Protein AF-A0A081AU47-F1 (afdb_monomer)

Solvent-accessible surface area (backbone atoms only — not comparable to full-atom values): 6075 Å² total; per-residue (Å²): 130,86,68,84,70,48,56,70,64,44,20,77,75,69,77,40,56,47,66,58,52,50,52,52,52,50,54,50,50,52,50,50,43,75,75,43,44,82,75,72,47,82,57,60,85,74,60,30,72,70,52,40,52,51,35,5,52,55,41,26,74,75,67,47,94,43,77,77,42,58,75,75,83,90,66,83,88,73,90,68,80,88,54,93,67,72,42,79,78,74,58,81,85,78,129

Secondary structure (DSSP, 8-state):
------HHHHHHHHTS-HHHHHHHHHHHHHHHHHHHHHHHS--TTTS-HHHHHHHHHHHHHTT-S-TT-------PPPP----SSSHHHH-----

Structure (mmCIF, N/CA/C/O backbone):
data_AF-A0A081AU47-F1
#
_entry.id   AF-A0A081AU47-F1
#
loop_
_atom_site.group_PDB
_atom_site.id
_atom_site.type_symbol
_atom_site.label_atom_id
_atom_site.label_alt_id
_atom_site.label_comp_id
_atom_site.label_asym_id
_atom_site.label_entity_id
_atom_site.label_seq_id
_atom_site.pdbx_PDB_ins_code
_atom_site.Cartn_x
_atom_site.Cartn_y
_atom_site.Cartn_z
_atom_site.occupancy
_atom_site.B_iso_or_equiv
_atom_site.auth_seq_id
_atom_site.auth_comp_id
_atom_site.auth_asym_id
_atom_site.auth_atom_id
_atom_site.pdbx_PDB_model_num
ATOM 1 N N . MET A 1 1 ? -17.031 -7.021 0.832 1.00 43.88 1 MET A N 1
ATOM 2 C CA . MET A 1 1 ? -16.865 -5.559 0.968 1.00 43.88 1 MET A CA 1
ATOM 3 C C . MET A 1 1 ? -16.400 -5.303 2.385 1.00 43.88 1 MET A C 1
ATOM 5 O O . MET A 1 1 ? -17.161 -5.600 3.291 1.00 43.88 1 MET A O 1
ATOM 9 N N . ALA A 1 2 ? -15.185 -4.797 2.594 1.00 41.72 2 ALA A N 1
ATOM 10 C CA . ALA A 1 2 ? -14.928 -4.079 3.834 1.00 41.72 2 ALA A CA 1
ATOM 11 C C . ALA A 1 2 ? -15.610 -2.720 3.650 1.00 41.72 2 ALA A C 1
ATOM 13 O O . ALA A 1 2 ? -15.078 -1.837 2.981 1.00 41.72 2 ALA A O 1
ATOM 14 N N . TYR A 1 3 ? -16.861 -2.602 4.099 1.00 55.03 3 TYR A N 1
ATOM 15 C CA . TYR A 1 3 ? -17.393 -1.277 4.394 1.00 55.03 3 TYR A CA 1
ATOM 16 C C . TYR A 1 3 ? -16.427 -0.688 5.429 1.00 55.03 3 TYR A C 1
ATOM 18 O O . TYR A 1 3 ? -16.100 -1.423 6.365 1.00 55.03 3 TYR A O 1
ATOM 26 N N . PRO A 1 4 ? -15.873 0.526 5.247 1.00 60.62 4 PRO A N 1
ATOM 27 C CA . PRO A 1 4 ? -15.025 1.103 6.276 1.00 60.62 4 PRO A CA 1
ATOM 28 C C . PRO A 1 4 ? -15.886 1.197 7.530 1.00 60.62 4 PRO A C 1
ATOM 30 O O . PRO A 1 4 ? -16.836 1.979 7.573 1.00 60.62 4 PRO A O 1
ATOM 33 N N . ALA A 1 5 ? -15.620 0.304 8.483 1.00 72.25 5 ALA A N 1
ATOM 34 C CA . ALA A 1 5 ? -16.353 0.261 9.728 1.00 72.25 5 ALA A CA 1
ATOM 35 C C . ALA A 1 5 ? -16.178 1.631 10.369 1.00 72.25 5 ALA A C 1
ATOM 37 O O . ALA A 1 5 ? -15.050 2.120 10.513 1.00 72.25 5 ALA A O 1
ATOM 38 N N . ARG A 1 6 ? -17.292 2.288 10.684 1.00 84.75 6 ARG A N 1
ATOM 39 C CA . ARG A 1 6 ? -17.220 3.518 11.462 1.00 84.75 6 ARG A CA 1
ATOM 40 C C . ARG A 1 6 ? -16.615 3.156 12.810 1.00 84.75 6 ARG A C 1
ATOM 42 O O . ARG A 1 6 ? -16.787 2.038 13.290 1.00 84.75 6 ARG A O 1
ATOM 49 N N . LEU A 1 7 ? -15.937 4.103 13.448 1.00 86.31 7 LEU A N 1
ATOM 50 C CA . LEU A 1 7 ? -15.402 3.861 14.788 1.00 86.31 7 LEU A CA 1
ATOM 51 C C . LEU A 1 7 ? -16.522 3.453 15.771 1.00 86.31 7 LEU A C 1
ATOM 53 O O . LEU A 1 7 ? -16.270 2.641 16.654 1.00 86.31 7 LEU A O 1
ATOM 57 N N . SER A 1 8 ? -17.757 3.931 15.552 1.00 86.19 8 SER A N 1
ATOM 58 C CA . SER A 1 8 ? -18.969 3.483 16.253 1.00 86.19 8 SER A CA 1
ATOM 59 C C . SER A 1 8 ? -19.238 1.986 16.087 1.00 86.19 8 SER A C 1
ATOM 61 O O . SER A 1 8 ? -19.490 1.297 17.066 1.00 86.19 8 SER A O 1
ATOM 63 N N . ASP A 1 9 ? -19.121 1.466 14.863 1.00 89.00 9 ASP A N 1
ATOM 64 C CA . ASP A 1 9 ? -19.374 0.054 14.540 1.00 89.00 9 ASP A CA 1
ATOM 65 C C . ASP A 1 9 ? -18.310 -0.854 15.181 1.00 89.00 9 ASP A C 1
ATOM 67 O O . ASP A 1 9 ? -18.550 -2.019 15.494 1.00 89.00 9 ASP A O 1
ATOM 71 N N . LEU A 1 10 ? -17.109 -0.308 15.387 1.00 89.56 10 LEU A N 1
ATOM 72 C CA . LEU A 1 10 ? -15.995 -0.989 16.035 1.00 89.56 10 LEU A CA 1
ATOM 73 C C . LEU A 1 10 ? -16.109 -1.000 17.566 1.00 89.56 10 LEU A C 1
ATOM 75 O O . LEU A 1 10 ? -15.447 -1.824 18.201 1.00 89.56 10 LEU A O 1
ATOM 79 N N . GLN A 1 11 ? -16.939 -0.135 18.163 1.00 91.25 11 GLN A N 1
ATOM 80 C CA . GLN A 1 11 ? -17.162 -0.150 19.610 1.00 91.25 11 GLN A CA 1
ATOM 81 C C . GLN A 1 11 ? -17.768 -1.478 20.059 1.00 91.25 11 GLN A C 1
ATOM 83 O O . GLN A 1 11 ? -17.264 -2.077 21.007 1.00 91.25 11 GLN A O 1
ATOM 88 N N . ASP A 1 12 ? -18.786 -1.965 19.345 1.00 87.25 12 ASP A N 1
ATOM 89 C CA . ASP A 1 12 ? -19.446 -3.239 19.649 1.00 87.25 12 ASP A CA 1
ATOM 90 C C . ASP A 1 12 ? -18.489 -4.426 19.477 1.00 87.25 12 ASP A C 1
ATOM 92 O O . ASP A 1 12 ? -18.512 -5.374 20.260 1.00 87.25 12 ASP A O 1
ATOM 96 N N . LEU A 1 13 ? -17.604 -4.360 18.476 1.00 89.44 13 LEU A N 1
ATOM 97 C CA . LEU A 1 13 ? -16.637 -5.420 18.194 1.00 89.44 13 LEU A CA 1
ATOM 98 C C . LEU A 1 13 ? -15.514 -5.490 19.239 1.00 89.44 13 LEU A C 1
ATOM 100 O O . LEU A 1 13 ? -15.107 -6.581 19.635 1.00 89.44 13 LEU A O 1
ATOM 104 N N . PHE A 1 14 ? -14.983 -4.339 19.660 1.00 90.00 14 PHE A N 1
ATOM 105 C CA . PHE A 1 14 ? -13.801 -4.270 20.527 1.00 90.00 14 PHE A CA 1
ATOM 106 C C . PHE A 1 14 ? -14.112 -3.935 21.992 1.00 90.00 14 PHE A C 1
ATOM 108 O O . PHE A 1 14 ? -13.204 -3.979 22.824 1.00 90.00 14 PHE A O 1
ATOM 115 N N . GLY A 1 15 ? -15.355 -3.579 22.327 1.00 93.56 15 GLY A N 1
ATOM 116 C CA . GLY A 1 15 ? -15.768 -3.187 23.680 1.00 93.56 15 GLY A CA 1
ATOM 117 C C . GLY A 1 15 ? -15.071 -1.919 24.187 1.00 93.56 15 GLY A C 1
ATOM 118 O O . GLY A 1 15 ? -14.825 -1.773 25.386 1.00 93.56 15 GLY A O 1
ATOM 119 N N . ARG A 1 16 ? -14.674 -1.021 23.281 1.00 93.19 16 ARG A N 1
ATOM 120 C CA . ARG A 1 16 ? -13.918 0.206 23.581 1.00 93.19 16 ARG A CA 1
ATOM 121 C C . ARG A 1 16 ? -14.641 1.402 22.985 1.00 93.19 16 ARG A C 1
ATOM 123 O O . ARG A 1 16 ? -15.222 1.293 21.915 1.00 93.19 16 ARG A O 1
ATOM 130 N N . ASN A 1 17 ? -14.562 2.553 23.650 1.00 94.50 17 ASN A N 1
ATOM 131 C CA . ASN A 1 17 ? -15.115 3.781 23.086 1.00 94.50 17 ASN A CA 1
ATOM 132 C C . ASN A 1 17 ? -14.367 4.194 21.803 1.00 94.50 17 ASN A C 1
ATOM 134 O O . ASN A 1 17 ? -13.198 3.850 21.601 1.00 94.50 17 ASN A O 1
ATOM 138 N N . GLU A 1 18 ? -15.038 4.973 20.956 1.00 93.25 18 GLU A N 1
ATOM 139 C CA . GLU A 1 18 ? -14.481 5.506 19.704 1.00 93.25 18 GLU A CA 1
ATOM 140 C C . GLU A 1 18 ? -13.113 6.171 19.883 1.00 93.25 18 GLU A C 1
ATOM 142 O O . GLU A 1 18 ? -12.202 5.947 19.085 1.00 93.25 18 GLU A O 1
ATOM 147 N N . THR A 1 19 ? -12.947 6.955 20.951 1.00 94.81 19 THR A N 1
ATOM 148 C CA . THR A 1 19 ? -11.700 7.671 21.234 1.00 94.81 19 THR A CA 1
ATOM 149 C C . THR A 1 19 ? -10.537 6.711 21.465 1.00 94.81 19 THR A C 1
ATOM 151 O O . THR A 1 19 ? -9.476 6.896 20.878 1.00 94.81 19 THR A O 1
ATOM 154 N N . ALA A 1 20 ? -10.726 5.658 22.264 1.00 95.31 20 ALA A N 1
ATOM 155 C CA . ALA A 1 20 ? -9.695 4.659 22.524 1.00 95.31 20 ALA A CA 1
ATOM 156 C C . ALA A 1 20 ? -9.358 3.863 21.259 1.00 95.31 20 ALA A C 1
ATOM 158 O O . ALA A 1 20 ? -8.181 3.630 20.992 1.00 95.31 20 ALA A O 1
ATOM 159 N N . ILE A 1 21 ? -10.362 3.491 20.458 1.00 95.00 21 ILE A N 1
ATOM 160 C CA . ILE A 1 21 ? -10.143 2.808 19.173 1.00 95.00 21 ILE A CA 1
ATOM 161 C C . ILE A 1 21 ? -9.330 3.701 18.232 1.00 95.00 21 ILE A C 1
ATOM 163 O O . ILE A 1 21 ? -8.363 3.235 17.627 1.00 95.00 21 ILE A O 1
ATOM 167 N N . SER A 1 22 ? -9.672 4.988 18.146 1.00 94.25 22 SER A N 1
ATOM 168 C CA . SER A 1 22 ? -8.925 5.972 17.360 1.00 94.25 22 SER A CA 1
ATOM 169 C C . SER A 1 22 ? -7.482 6.111 17.849 1.00 94.25 22 SER A C 1
ATOM 171 O O . SER A 1 22 ? -6.549 6.009 17.053 1.00 94.25 22 SER A O 1
ATOM 173 N N . SER A 1 23 ? -7.265 6.271 19.158 1.00 96.88 23 SER A N 1
ATOM 174 C CA . SER A 1 23 ? -5.921 6.385 19.736 1.00 96.88 23 SER A CA 1
ATOM 175 C C . SER A 1 23 ? -5.068 5.144 19.482 1.00 96.88 23 SER A C 1
ATOM 177 O O . SER A 1 23 ? -3.913 5.280 19.090 1.00 96.88 23 SER A O 1
ATOM 179 N N . ILE A 1 24 ? -5.627 3.942 19.652 1.00 95.25 24 ILE A N 1
ATOM 180 C CA . ILE A 1 24 ? -4.920 2.683 19.376 1.00 95.25 24 ILE A CA 1
ATOM 181 C C . ILE A 1 24 ? -4.586 2.578 17.886 1.00 95.25 24 ILE A C 1
ATOM 183 O O . ILE A 1 24 ? -3.453 2.257 17.538 1.00 95.25 24 ILE A O 1
ATOM 187 N N . SER A 1 25 ? -5.546 2.883 17.008 1.00 94.38 25 SER A N 1
ATOM 188 C CA . SER A 1 25 ? -5.343 2.820 15.555 1.00 94.38 25 SER A CA 1
ATOM 189 C C . SER A 1 25 ? -4.219 3.755 15.111 1.00 94.38 25 SER A C 1
ATOM 191 O O . SER A 1 25 ? -3.331 3.333 14.376 1.00 94.38 25 SER A O 1
ATOM 193 N N . ASN A 1 26 ? -4.211 4.995 15.608 1.00 96.25 26 ASN A N 1
ATOM 194 C CA . ASN A 1 26 ? -3.151 5.957 15.308 1.00 96.25 26 ASN A CA 1
ATOM 195 C C . ASN A 1 26 ? -1.798 5.524 15.884 1.00 96.25 26 ASN A C 1
ATOM 197 O O . ASN A 1 26 ? -0.807 5.564 15.169 1.00 96.25 26 ASN A O 1
ATOM 201 N N . ALA A 1 27 ? -1.753 5.007 17.115 1.00 97.81 27 ALA A N 1
ATOM 202 C CA . ALA A 1 27 ? -0.508 4.503 17.696 1.00 97.81 27 ALA A CA 1
ATOM 203 C C . ALA A 1 27 ? 0.092 3.340 16.879 1.00 97.81 27 ALA A C 1
ATOM 205 O O . ALA A 1 27 ? 1.307 3.265 16.693 1.00 97.81 27 ALA A O 1
ATOM 206 N N . VAL A 1 28 ? -0.753 2.442 16.359 1.00 96.69 28 VAL A N 1
ATOM 207 C CA . VAL A 1 28 ? -0.313 1.363 15.462 1.00 96.69 28 VAL A CA 1
ATOM 208 C C . VAL A 1 28 ? 0.173 1.927 14.127 1.00 96.69 28 VAL A C 1
ATOM 210 O O . VAL A 1 28 ? 1.221 1.500 13.647 1.00 96.69 28 VAL A O 1
ATOM 213 N N . LEU A 1 29 ? -0.541 2.892 13.538 1.00 95.56 29 LEU A N 1
ATOM 214 C CA . LEU A 1 29 ? -0.111 3.563 12.305 1.00 95.56 29 LEU A CA 1
ATOM 215 C C . LEU A 1 29 ? 1.258 4.233 12.473 1.00 95.56 29 LEU A C 1
ATOM 217 O O . LEU A 1 29 ? 2.141 4.018 11.643 1.00 95.56 29 LEU A O 1
ATOM 221 N N . ASP A 1 30 ? 1.459 4.968 13.566 1.00 97.31 30 ASP A N 1
ATOM 222 C CA . ASP A 1 30 ? 2.727 5.628 13.881 1.00 97.31 30 ASP A CA 1
ATOM 223 C C . ASP A 1 30 ? 3.859 4.609 14.052 1.00 97.31 30 ASP A C 1
ATOM 225 O O . ASP A 1 30 ? 4.958 4.798 13.525 1.00 97.31 30 ASP A O 1
ATOM 229 N N . HIS A 1 31 ? 3.595 3.489 14.733 1.00 96.88 31 HIS A N 1
ATOM 230 C CA . HIS A 1 31 ? 4.570 2.411 14.894 1.00 96.88 31 HIS A CA 1
ATOM 231 C C . HIS A 1 31 ? 4.944 1.762 13.556 1.00 96.88 31 HIS A C 1
ATOM 233 O O . HIS A 1 31 ? 6.129 1.547 13.279 1.00 96.88 31 HIS A O 1
ATOM 239 N N . LEU A 1 32 ? 3.948 1.470 12.715 1.00 95.94 32 LEU A N 1
ATOM 240 C CA . LEU A 1 32 ? 4.167 0.907 11.386 1.00 95.94 32 LEU A CA 1
ATOM 241 C C . LEU A 1 32 ? 4.980 1.862 10.517 1.00 95.94 32 LEU A C 1
ATOM 243 O O . LEU A 1 32 ? 5.927 1.433 9.863 1.00 95.94 32 LEU A O 1
ATOM 247 N N . TYR A 1 33 ? 4.654 3.152 10.537 1.00 94.44 33 TYR A N 1
ATOM 248 C CA . TYR A 1 33 ? 5.401 4.153 9.789 1.00 94.44 33 TYR A CA 1
ATOM 249 C C . TYR A 1 33 ? 6.841 4.269 10.304 1.00 94.44 33 TYR A C 1
ATOM 251 O O . TYR A 1 33 ? 7.791 4.110 9.538 1.00 94.44 33 TYR A O 1
ATOM 259 N N . SER A 1 34 ? 7.026 4.457 11.612 1.00 95.94 34 SER A N 1
ATOM 260 C CA . SER A 1 34 ? 8.351 4.548 12.232 1.00 95.94 34 SER A CA 1
ATOM 261 C C . SER A 1 34 ? 9.236 3.351 11.866 1.00 95.94 34 SER A C 1
ATOM 263 O O . SER A 1 34 ? 10.385 3.534 11.463 1.00 95.94 34 SER A O 1
ATOM 265 N N . THR A 1 35 ? 8.671 2.143 11.896 1.00 96.38 35 THR A N 1
ATOM 266 C CA . THR A 1 35 ? 9.410 0.897 11.661 1.00 96.38 35 THR A CA 1
ATOM 267 C C . THR A 1 35 ? 9.632 0.604 10.176 1.00 96.38 35 THR A C 1
ATOM 269 O O . THR A 1 35 ? 10.733 0.228 9.780 1.00 96.38 35 THR A O 1
ATOM 272 N N . PHE A 1 36 ? 8.612 0.784 9.334 1.00 94.12 36 PHE A N 1
ATOM 273 C CA . PHE A 1 36 ? 8.587 0.253 7.966 1.00 94.12 36 PHE A CA 1
ATOM 274 C C . PHE A 1 36 ? 8.550 1.321 6.868 1.00 94.12 36 PHE A C 1
ATOM 276 O O . PHE A 1 36 ? 8.485 0.954 5.697 1.00 94.12 36 PHE A O 1
ATOM 283 N N . HIS A 1 37 ? 8.626 2.622 7.180 1.00 91.44 37 HIS A N 1
ATOM 284 C CA . HIS A 1 37 ? 8.597 3.676 6.150 1.00 91.44 37 HIS A CA 1
ATOM 285 C C . HIS A 1 37 ? 9.639 3.460 5.041 1.00 91.44 37 HIS A C 1
ATOM 287 O O . HIS A 1 37 ? 9.348 3.714 3.879 1.00 91.44 37 HIS A O 1
ATOM 293 N N . HIS A 1 38 ? 10.821 2.939 5.374 1.00 88.75 38 HIS A N 1
ATOM 294 C CA . HIS A 1 38 ? 11.882 2.635 4.412 1.00 88.75 38 HIS A CA 1
ATOM 295 C C . HIS A 1 38 ? 11.488 1.562 3.376 1.00 88.75 38 HIS A C 1
ATOM 297 O O . HIS A 1 38 ? 12.032 1.554 2.279 1.00 88.75 38 HIS A O 1
ATOM 303 N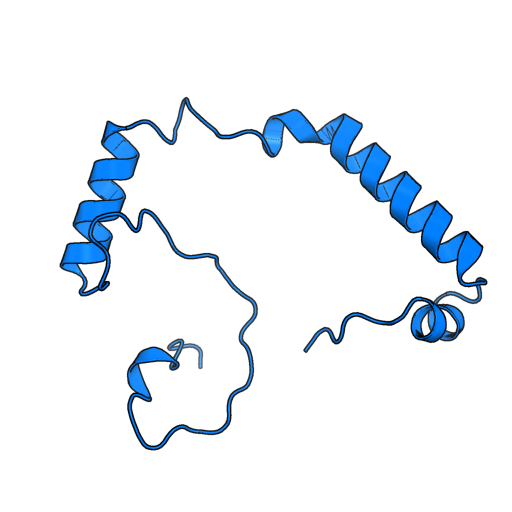 N . LEU A 1 39 ? 10.526 0.685 3.690 1.00 88.12 39 LEU A N 1
ATOM 304 C CA . LEU A 1 39 ? 9.956 -0.289 2.747 1.00 88.12 39 LEU A CA 1
ATOM 305 C C . LEU A 1 39 ? 8.815 0.301 1.910 1.00 88.12 39 LEU A C 1
ATOM 307 O O . LEU A 1 39 ? 8.496 -0.221 0.846 1.00 88.12 39 LEU A O 1
ATOM 311 N N . LEU A 1 40 ? 8.177 1.361 2.413 1.00 83.31 40 LEU A N 1
ATOM 312 C CA . LEU A 1 40 ? 7.110 2.091 1.723 1.00 83.31 40 LEU A CA 1
AT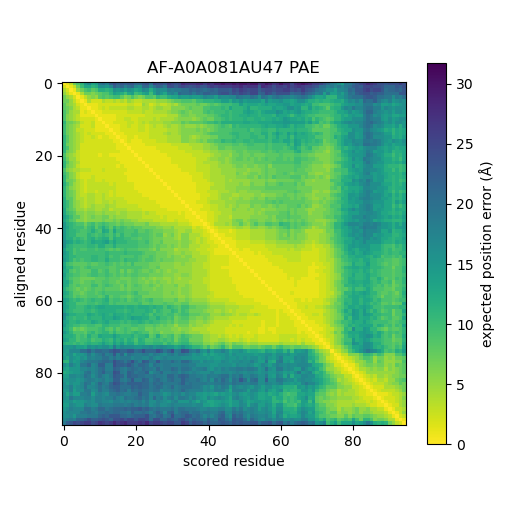OM 313 C C . LEU A 1 40 ? 7.662 3.158 0.769 1.00 83.31 40 LEU A C 1
ATOM 315 O O . LEU A 1 40 ? 6.919 3.699 -0.050 1.00 83.31 40 LEU A O 1
ATOM 319 N N . GLN A 1 41 ? 8.951 3.481 0.885 1.00 86.31 41 GLN A N 1
ATOM 320 C CA . GLN A 1 41 ? 9.637 4.372 -0.037 1.00 86.31 41 GLN A CA 1
ATOM 321 C C . GLN A 1 41 ? 9.701 3.765 -1.437 1.00 86.31 41 GLN A C 1
ATOM 323 O O . GLN A 1 41 ? 9.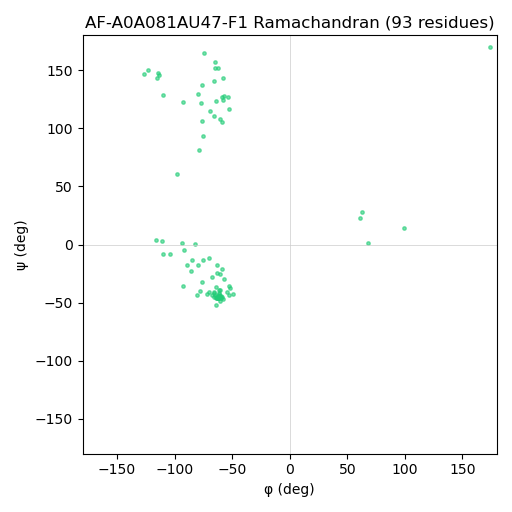718 2.549 -1.630 1.00 86.31 41 GLN A O 1
ATOM 328 N N . PHE A 1 42 ? 9.742 4.648 -2.431 1.00 86.44 42 PHE A N 1
ATOM 329 C CA . PHE A 1 42 ? 9.868 4.226 -3.810 1.00 86.44 42 PHE A C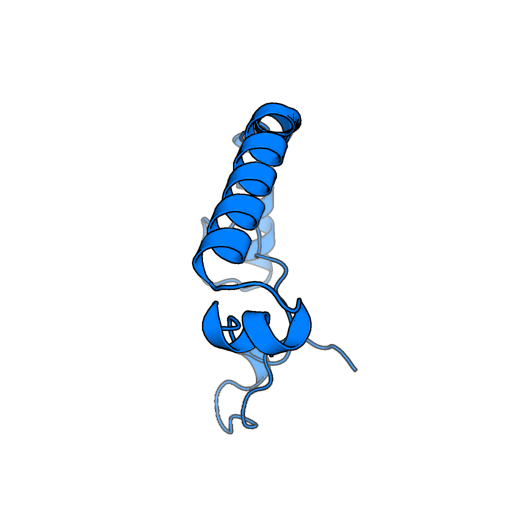A 1
ATOM 330 C C . PHE A 1 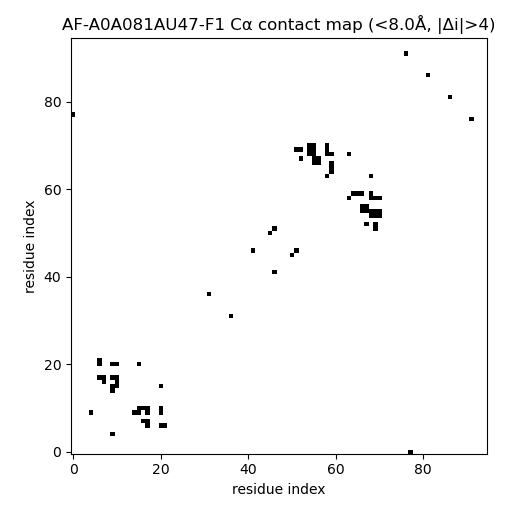42 ? 11.213 3.521 -4.023 1.00 86.44 42 PHE A C 1
ATOM 332 O O . PHE A 1 42 ? 12.283 4.076 -3.769 1.00 86.44 42 PHE A O 1
ATOM 339 N N . ASP A 1 43 ? 11.147 2.286 -4.509 1.00 89.00 43 ASP A N 1
ATOM 340 C CA . ASP A 1 43 ? 12.316 1.450 -4.741 1.00 89.00 43 ASP A CA 1
ATOM 341 C C . ASP A 1 43 ? 13.021 1.854 -6.040 1.00 89.00 43 ASP A C 1
ATOM 343 O O . ASP A 1 43 ? 12.843 1.239 -7.093 1.00 89.00 43 ASP A O 1
ATOM 347 N N . HIS A 1 44 ? 13.832 2.909 -5.964 1.00 88.44 44 HIS A N 1
ATOM 348 C CA . HIS A 1 44 ? 14.604 3.417 -7.099 1.00 88.44 44 HIS A CA 1
ATOM 349 C C . HIS A 1 44 ? 15.641 2.415 -7.634 1.00 88.44 44 HIS A C 1
ATOM 351 O O . HIS A 1 44 ? 16.108 2.581 -8.760 1.00 88.44 44 HIS A O 1
ATOM 357 N N . ALA A 1 45 ? 16.006 1.386 -6.861 1.00 91.19 45 ALA A N 1
ATOM 358 C CA . ALA A 1 45 ? 16.968 0.376 -7.291 1.00 91.19 45 ALA A CA 1
ATOM 359 C C . ALA A 1 45 ? 16.331 -0.639 -8.253 1.00 91.19 45 ALA A C 1
ATOM 361 O O . ALA A 1 45 ? 16.953 -1.019 -9.246 1.00 91.19 45 ALA A O 1
ATOM 362 N N . ARG A 1 46 ? 15.086 -1.064 -7.993 1.00 89.69 46 ARG A N 1
ATOM 363 C CA . ARG A 1 46 ? 14.355 -1.993 -8.877 1.00 89.69 46 ARG A CA 1
ATOM 364 C C . ARG A 1 46 ? 13.475 -1.285 -9.910 1.00 89.69 46 ARG A C 1
ATOM 366 O O . ARG A 1 46 ? 13.340 -1.765 -11.038 1.00 89.69 46 ARG A O 1
ATOM 373 N N . LEU A 1 47 ? 12.863 -0.161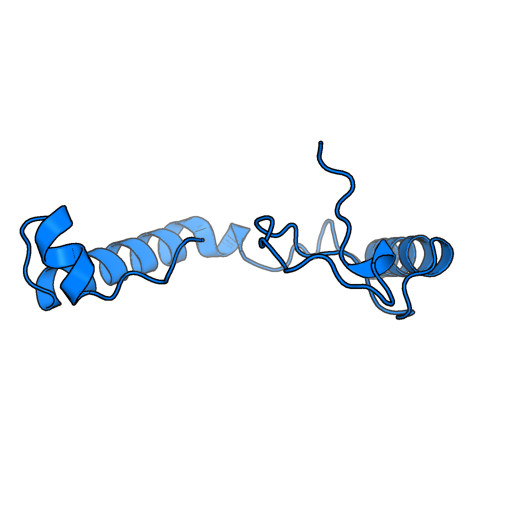 -9.543 1.00 92.50 47 LEU A N 1
ATOM 374 C CA . LEU A 1 47 ? 11.946 0.619 -10.382 1.00 92.50 47 LEU A CA 1
ATOM 375 C C . LEU A 1 47 ? 12.679 1.799 -11.036 1.00 92.50 47 LEU A C 1
ATOM 377 O O . LEU A 1 47 ? 12.357 2.965 -10.815 1.00 92.50 47 LEU A O 1
ATOM 381 N N . THR A 1 48 ? 13.696 1.482 -11.834 1.00 95.94 48 THR A N 1
ATOM 382 C CA . THR A 1 48 ? 14.433 2.459 -12.639 1.00 95.94 48 THR A CA 1
ATOM 383 C C . THR A 1 48 ? 13.607 2.915 -13.844 1.00 95.94 48 THR A C 1
ATOM 385 O O . THR A 1 48 ? 12.639 2.269 -14.244 1.00 95.94 48 THR A O 1
ATOM 388 N N . GLU A 1 49 ? 14.008 4.013 -14.487 1.00 94.81 49 GLU A N 1
ATOM 389 C CA . GLU A 1 49 ? 13.355 4.497 -15.712 1.00 94.81 49 GLU A CA 1
ATOM 390 C C . GLU A 1 49 ? 13.287 3.416 -16.806 1.00 94.81 49 GLU A C 1
ATOM 392 O O . GLU A 1 49 ? 12.251 3.226 -17.443 1.00 94.81 49 GLU A O 1
ATOM 397 N N . ALA A 1 50 ? 14.365 2.643 -16.972 1.00 96.75 50 ALA A N 1
ATOM 398 C CA . ALA A 1 50 ? 14.426 1.562 -17.948 1.00 96.75 50 ALA A CA 1
ATOM 399 C C . ALA A 1 50 ? 13.430 0.431 -17.637 1.00 96.75 50 ALA A C 1
ATOM 401 O O . ALA A 1 50 ? 12.744 -0.057 -18.544 1.00 96.75 50 ALA A O 1
ATOM 402 N N . THR A 1 51 ? 13.310 0.016 -16.368 1.00 96.38 51 THR A N 1
ATOM 403 C CA . THR A 1 51 ? 12.369 -1.052 -15.989 1.00 96.38 51 THR A CA 1
ATOM 404 C C . THR A 1 51 ? 10.924 -0.576 -16.090 1.00 96.38 51 THR A C 1
ATOM 406 O O . THR A 1 51 ? 10.088 -1.284 -16.653 1.00 96.38 51 THR A O 1
ATOM 409 N N . LEU A 1 52 ? 10.636 0.655 -15.662 1.00 96.12 52 LEU A N 1
ATOM 410 C CA . LEU A 1 52 ? 9.312 1.263 -15.795 1.00 96.12 52 LEU A CA 1
ATOM 411 C C . LEU A 1 52 ? 8.887 1.423 -17.261 1.00 96.12 52 LEU A C 1
ATOM 413 O O . LEU A 1 52 ? 7.766 1.057 -17.611 1.00 96.12 52 LEU A O 1
ATOM 417 N N . SER A 1 53 ? 9.777 1.897 -18.136 1.00 97.00 53 SER A N 1
ATOM 418 C CA . SER A 1 53 ? 9.506 2.010 -19.578 1.00 97.00 53 SER A CA 1
ATOM 419 C C . SER A 1 53 ? 9.214 0.646 -20.215 1.00 97.00 53 SER A C 1
ATOM 421 O O . SER A 1 53 ? 8.288 0.500 -21.022 1.00 97.00 53 SER A O 1
ATOM 423 N N . THR A 1 54 ? 9.942 -0.388 -19.780 1.00 97.31 54 THR A N 1
ATOM 424 C CA . THR A 1 54 ? 9.706 -1.774 -20.204 1.00 97.31 54 THR A CA 1
ATOM 425 C C . THR A 1 54 ? 8.317 -2.255 -19.779 1.00 97.31 54 THR A C 1
ATOM 427 O O . THR A 1 54 ? 7.581 -2.804 -20.603 1.00 97.31 54 THR A O 1
ATOM 430 N N . TYR A 1 55 ? 7.916 -2.012 -18.527 1.00 96.25 55 TYR A N 1
ATOM 431 C CA . TYR A 1 55 ? 6.581 -2.377 -18.041 1.00 96.25 55 TYR A CA 1
ATOM 432 C C . TYR A 1 55 ? 5.476 -1.632 -18.783 1.00 96.25 55 TYR A C 1
ATOM 434 O O . TYR A 1 55 ? 4.525 -2.266 -19.241 1.00 96.25 55 TYR A O 1
ATOM 442 N N . ALA A 1 56 ? 5.625 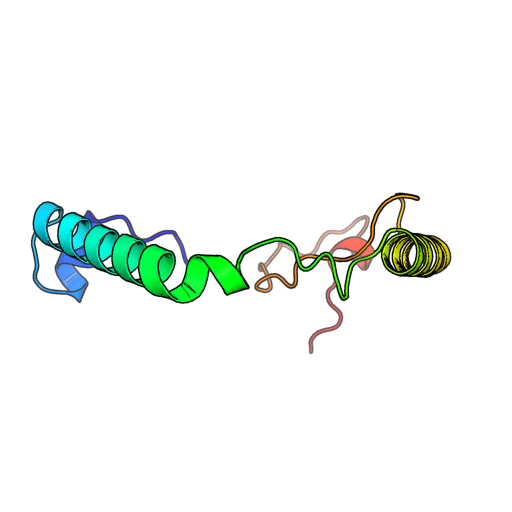-0.320 -18.969 1.00 96.81 56 ALA A N 1
ATOM 443 C CA . ALA A 1 56 ? 4.643 0.493 -19.673 1.00 96.81 56 ALA A CA 1
ATOM 444 C C . ALA A 1 56 ? 4.430 0.032 -21.117 1.00 96.81 56 ALA A C 1
ATOM 446 O O . ALA A 1 56 ? 3.294 -0.156 -21.560 1.00 96.81 56 ALA A O 1
ATOM 447 N N . SER A 1 57 ? 5.525 -0.251 -21.822 1.00 97.38 57 SER A N 1
ATOM 448 C CA . SER A 1 57 ? 5.486 -0.776 -23.187 1.00 97.38 57 SER A CA 1
ATOM 449 C C . SER A 1 57 ? 4.808 -2.145 -23.249 1.00 97.38 57 SER A C 1
ATOM 451 O O . SER A 1 57 ? 3.937 -2.372 -24.093 1.00 97.38 57 SER A O 1
ATOM 453 N N . ALA A 1 58 ? 5.154 -3.052 -22.331 1.00 96.56 58 ALA A N 1
ATOM 454 C CA . ALA A 1 58 ? 4.554 -4.380 -22.265 1.00 96.56 58 ALA A CA 1
ATOM 455 C C . ALA A 1 58 ? 3.046 -4.313 -21.964 1.00 96.56 58 ALA A C 1
ATOM 457 O O . ALA A 1 58 ? 2.255 -4.958 -22.655 1.00 96.56 58 ALA A O 1
ATOM 458 N N . ILE A 1 59 ? 2.628 -3.499 -20.995 1.00 95.12 59 ILE A N 1
ATOM 459 C CA . ILE A 1 59 ? 1.222 -3.334 -20.603 1.00 95.12 59 ILE A CA 1
ATOM 460 C C . ILE A 1 59 ? 0.406 -2.703 -21.738 1.00 95.12 59 ILE A C 1
ATOM 462 O O . ILE A 1 59 ? -0.661 -3.215 -22.092 1.00 95.12 59 ILE A O 1
ATOM 466 N N . HIS A 1 60 ? 0.929 -1.655 -22.378 1.00 95.75 60 HIS A N 1
ATOM 467 C CA . HIS A 1 60 ? 0.287 -1.043 -23.539 1.00 95.75 60 HIS A CA 1
ATOM 468 C C . HIS A 1 60 ? 0.166 -2.033 -24.710 1.00 95.75 60 HIS A C 1
ATOM 470 O O . HIS A 1 60 ? -0.899 -2.149 -25.316 1.00 95.75 60 HIS A O 1
ATOM 476 N N . SER A 1 61 ? 1.205 -2.835 -24.982 1.00 95.94 61 SER A N 1
ATOM 477 C CA . SER A 1 61 ? 1.165 -3.867 -26.035 1.00 95.94 61 SER A CA 1
ATOM 478 C C . SER A 1 61 ? 0.083 -4.932 -25.808 1.00 95.94 61 SER A C 1
ATOM 480 O O . SER A 1 61 ? -0.419 -5.524 -26.762 1.00 95.94 61 SER A O 1
ATOM 482 N N . LYS A 1 62 ? -0.322 -5.155 -24.550 1.00 92.19 62 LYS A N 1
ATOM 483 C CA . LYS A 1 62 ? -1.425 -6.054 -24.177 1.00 92.19 62 LYS A CA 1
ATOM 484 C C . LYS A 1 62 ? -2.809 -5.407 -24.298 1.00 92.19 62 LYS A C 1
ATOM 486 O O . LYS A 1 62 ? -3.807 -6.078 -24.046 1.00 92.19 62 LYS A O 1
ATOM 491 N N . GLY A 1 63 ? -2.881 -4.145 -24.718 1.00 89.44 63 GLY A N 1
ATOM 492 C CA . GLY A 1 63 ? -4.125 -3.422 -24.974 1.00 89.44 63 GLY A CA 1
ATOM 493 C C . GLY A 1 63 ? -4.569 -2.501 -23.839 1.00 89.44 63 GLY A C 1
ATOM 494 O O . GLY A 1 63 ? -5.721 -2.064 -23.840 1.00 89.44 63 GLY A O 1
ATOM 495 N N . ALA A 1 64 ? -3.697 -2.203 -22.869 1.00 88.88 64 ALA A N 1
ATOM 496 C CA . ALA A 1 64 ? -3.981 -1.145 -21.907 1.00 88.88 64 ALA A CA 1
ATOM 497 C C . ALA A 1 64 ? -4.018 0.222 -22.617 1.00 88.88 64 ALA A C 1
ATOM 499 O O . ALA A 1 64 ? -3.188 0.479 -23.485 1.00 88.88 64 ALA A O 1
ATOM 500 N N . PRO A 1 65 ? -4.941 1.124 -22.247 1.00 89.50 65 PRO A N 1
ATOM 501 C CA . PRO A 1 65 ? -5.169 2.367 -22.986 1.00 89.50 65 PRO A CA 1
ATOM 502 C C . PRO A 1 65 ? -4.095 3.442 -22.762 1.00 89.50 65 PRO A C 1
ATOM 504 O O . PRO A 1 65 ? -4.083 4.443 -23.471 1.00 89.50 65 PRO A O 1
ATOM 507 N N . LEU A 1 66 ? -3.230 3.281 -21.755 1.00 92.69 66 LEU A N 1
ATOM 508 C CA . LEU A 1 66 ? -2.237 4.281 -21.372 1.00 92.69 66 LEU A CA 1
ATOM 509 C C . LEU A 1 66 ? -0.827 3.800 -21.714 1.00 92.69 66 LEU A C 1
ATOM 511 O O . LEU A 1 66 ? -0.407 2.737 -21.262 1.00 92.69 66 LEU A O 1
ATOM 515 N N . HIS A 1 67 ? -0.069 4.639 -22.419 1.00 93.81 67 HIS A N 1
ATOM 516 C CA . HIS A 1 67 ? 1.351 4.412 -22.715 1.00 93.81 67 HIS A CA 1
ATOM 517 C C . HIS A 1 67 ? 2.268 4.528 -21.491 1.00 93.81 67 HIS A C 1
ATOM 519 O O . HIS A 1 67 ? 3.438 4.182 -21.572 1.00 93.81 67 HIS A O 1
ATOM 525 N N . THR A 1 68 ? 1.751 5.036 -20.372 1.00 95.19 68 THR A N 1
ATOM 526 C CA . THR A 1 68 ? 2.500 5.301 -19.134 1.00 95.19 68 THR A CA 1
ATOM 527 C C . THR A 1 68 ? 2.112 4.364 -17.989 1.00 95.19 68 THR A C 1
ATOM 529 O O . THR A 1 68 ? 2.602 4.516 -16.873 1.00 95.19 68 THR A O 1
ATOM 532 N N . CYS A 1 69 ? 1.214 3.402 -18.222 1.00 94.38 69 CYS A N 1
ATOM 533 C CA . CYS A 1 69 ? 0.770 2.479 -17.181 1.00 94.38 69 CYS A CA 1
ATOM 534 C C . CYS A 1 69 ? 1.846 1.422 -16.910 1.00 94.38 69 CYS A C 1
ATOM 536 O O . CYS A 1 69 ? 2.020 0.509 -17.703 1.00 94.38 69 CYS A O 1
ATOM 538 N N . VAL A 1 70 ? 2.540 1.534 -15.778 1.00 93.62 70 VAL A N 1
ATOM 539 C CA . VAL A 1 70 ? 3.648 0.639 -15.383 1.00 93.62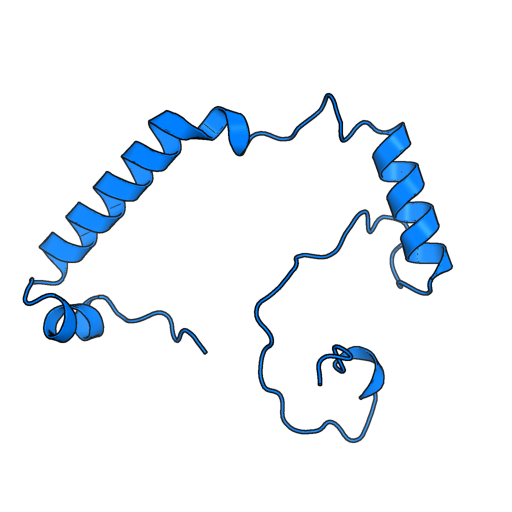 70 VAL A CA 1
ATOM 540 C C . VAL A 1 70 ? 3.210 -0.558 -14.531 1.00 93.62 70 VAL A C 1
ATOM 542 O O . VAL A 1 70 ? 4.025 -1.411 -14.194 1.00 93.62 70 VAL A O 1
ATOM 545 N N . GLY A 1 71 ? 1.933 -0.627 -14.157 1.00 90.75 71 GLY A N 1
ATOM 546 C CA . GLY A 1 71 ? 1.385 -1.684 -13.317 1.00 90.75 71 GLY A CA 1
ATOM 547 C C . GLY A 1 71 ? -0.067 -1.419 -12.938 1.00 90.75 71 GLY A C 1
ATOM 548 O O . GLY A 1 71 ? -0.596 -0.327 -13.156 1.00 90.75 71 GLY A O 1
ATOM 549 N N . PHE A 1 72 ? -0.703 -2.429 -12.351 1.00 85.94 72 PHE A N 1
ATOM 550 C CA . PHE A 1 72 ? -2.060 -2.349 -11.824 1.00 85.94 72 PHE A CA 1
ATOM 551 C C . PHE A 1 72 ? -2.019 -2.530 -10.313 1.00 85.94 72 PHE A C 1
ATOM 553 O O . PHE A 1 72 ? -1.231 -3.322 -9.799 1.00 85.94 72 PHE A O 1
ATOM 560 N N . ILE A 1 73 ? -2.875 -1.799 -9.605 1.00 81.56 73 ILE A N 1
ATOM 561 C CA . ILE A 1 73 ? -3.094 -2.046 -8.183 1.00 81.56 73 ILE A CA 1
ATOM 562 C C . ILE A 1 73 ? -3.822 -3.383 -8.094 1.00 81.56 73 ILE A C 1
ATOM 564 O O . ILE A 1 73 ? -4.946 -3.495 -8.588 1.00 81.56 73 ILE A O 1
ATOM 568 N N . ASP A 1 74 ? -3.180 -4.384 -7.497 1.00 72.75 74 ASP A N 1
ATOM 569 C CA . ASP A 1 74 ? -3.870 -5.621 -7.161 1.00 72.75 74 ASP A CA 1
ATOM 570 C C . ASP A 1 74 ? -4.914 -5.292 -6.093 1.00 72.75 74 ASP A C 1
ATOM 572 O O . ASP A 1 74 ? -4.605 -4.823 -4.995 1.00 72.75 74 ASP A O 1
ATOM 576 N N . GLY A 1 75 ? -6.173 -5.380 -6.497 1.00 63.97 75 GLY A N 1
ATOM 577 C CA . GLY A 1 75 ? -7.300 -4.877 -5.736 1.00 63.97 75 GLY A CA 1
ATOM 578 C C . GLY A 1 75 ? -8.189 -6.014 -5.277 1.00 63.97 75 GLY A C 1
ATOM 579 O O . GLY A 1 75 ? -8.411 -6.989 -5.991 1.00 63.97 75 GLY A O 1
ATOM 580 N N . THR A 1 76 ? -8.798 -5.842 -4.108 1.00 65.94 76 THR A N 1
ATOM 581 C CA . THR A 1 76 ? -9.899 -6.694 -3.662 1.00 65.94 76 THR A CA 1
ATOM 582 C C . THR A 1 76 ? -10.993 -6.734 -4.727 1.00 65.94 76 THR A C 1
ATOM 584 O O . THR A 1 76 ? -11.513 -5.688 -5.130 1.00 65.94 76 THR A O 1
ATOM 587 N N . VAL A 1 77 ? -11.390 -7.940 -5.142 1.00 68.44 77 VAL A N 1
ATOM 588 C CA . VAL A 1 77 ? -12.504 -8.145 -6.075 1.00 68.44 77 VAL A CA 1
ATOM 589 C C . VAL A 1 77 ? -13.747 -7.427 -5.549 1.00 68.44 77 VAL A C 1
ATOM 591 O O . VAL A 1 77 ? -14.275 -7.752 -4.482 1.00 68.44 77 VAL A O 1
ATOM 594 N N . ARG A 1 78 ? -14.228 -6.429 -6.295 1.00 65.56 78 ARG A N 1
ATOM 595 C CA . ARG A 1 78 ? -15.496 -5.763 -5.990 1.00 65.56 78 ARG A CA 1
ATOM 596 C C . ARG A 1 78 ? -16.603 -6.447 -6.771 1.00 65.56 78 ARG A C 1
ATOM 598 O O . ARG A 1 78 ? -16.558 -6.500 -7.994 1.00 65.56 78 ARG A O 1
ATOM 605 N N . GLY A 1 79 ? -17.610 -6.937 -6.053 1.00 71.06 79 GLY A N 1
ATOM 606 C CA . GLY A 1 79 ? -18.848 -7.380 -6.679 1.00 71.06 79 GLY A CA 1
ATOM 607 C C . GLY A 1 79 ? -19.478 -6.216 -7.440 1.00 71.06 79 GLY A C 1
ATOM 608 O O . GLY A 1 79 ? -19.666 -5.135 -6.880 1.00 71.06 79 GLY A O 1
ATOM 609 N N . THR A 1 80 ? -19.782 -6.436 -8.715 1.00 74.69 80 THR A N 1
ATOM 610 C CA . THR A 1 80 ? -20.504 -5.490 -9.570 1.00 74.69 80 THR A CA 1
ATOM 611 C C . THR A 1 80 ? -21.747 -6.189 -10.107 1.00 74.69 80 THR A C 1
ATOM 613 O O . THR A 1 80 ? -21.738 -7.402 -10.323 1.00 74.69 80 THR A O 1
ATOM 616 N N . CYS A 1 81 ? -22.820 -5.440 -10.374 1.00 76.50 81 CYS A N 1
ATOM 617 C CA . CYS A 1 81 ? -23.919 -5.965 -11.186 1.00 76.50 81 CYS A CA 1
ATOM 618 C C . CYS A 1 81 ? -23.365 -6.396 -12.551 1.00 76.50 81 CYS A C 1
ATOM 620 O O . CYS A 1 81 ? -22.472 -5.722 -13.069 1.00 76.50 81 CYS A O 1
ATOM 622 N N . ARG A 1 82 ? -23.876 -7.492 -13.133 1.00 79.56 82 ARG A N 1
ATOM 623 C CA . ARG A 1 82 ? -23.416 -7.993 -14.438 1.00 79.56 82 ARG A CA 1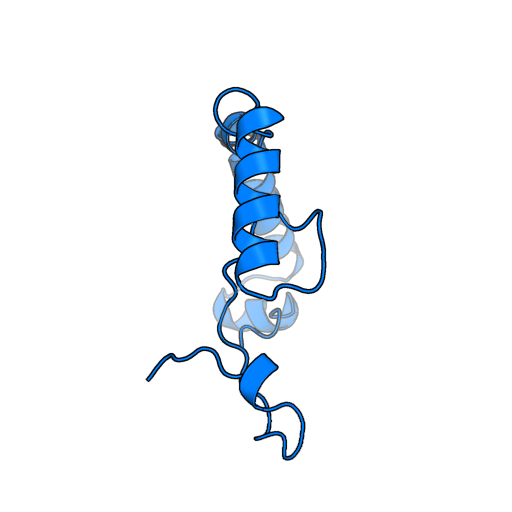
ATOM 624 C C . ARG A 1 82 ? -23.661 -6.920 -15.511 1.00 79.56 82 ARG A C 1
ATOM 626 O O . ARG A 1 82 ? -24.818 -6.698 -15.871 1.00 79.56 82 ARG A O 1
ATOM 633 N N . PRO A 1 83 ? -22.622 -6.248 -16.034 1.00 80.94 83 PRO A N 1
ATOM 634 C CA . PRO A 1 83 ? -22.827 -5.193 -17.011 1.00 80.94 83 PRO A CA 1
ATOM 635 C C . PRO A 1 83 ? -23.158 -5.802 -18.371 1.00 80.94 83 PRO A C 1
ATOM 637 O O . PRO A 1 83 ? -22.520 -6.758 -18.804 1.00 80.94 83 PRO A O 1
ATOM 640 N N . VAL A 1 84 ? -24.138 -5.221 -19.064 1.00 82.12 84 VAL A N 1
ATOM 641 C CA . VAL A 1 84 ? -24.552 -5.664 -20.409 1.00 82.12 84 VAL A CA 1
ATOM 642 C C . VAL A 1 84 ? -23.558 -5.203 -21.483 1.00 82.12 84 VAL A C 1
ATOM 644 O O . VAL A 1 84 ? -23.328 -5.894 -22.471 1.00 82.12 84 VAL A O 1
ATOM 647 N N . ARG A 1 85 ? -22.923 -4.041 -21.287 1.00 84.69 85 ARG A N 1
ATOM 648 C CA . ARG A 1 85 ? -21.897 -3.477 -22.178 1.00 84.69 85 ARG A CA 1
ATOM 649 C C . ARG A 1 85 ? -20.555 -3.442 -21.460 1.00 84.69 85 ARG A C 1
ATOM 651 O O . ARG A 1 85 ? -20.513 -3.195 -20.262 1.00 84.69 85 ARG A O 1
ATOM 658 N N . LEU A 1 86 ? -19.463 -3.639 -22.204 1.00 80.88 86 LEU A N 1
ATOM 659 C CA . LEU A 1 86 ? -18.089 -3.536 -21.687 1.00 80.88 86 LEU A CA 1
ATOM 660 C C . LEU A 1 86 ? -17.763 -4.538 -20.554 1.00 80.88 86 LEU A C 1
ATOM 662 O O . LEU A 1 86 ? -16.802 -4.339 -19.818 1.00 80.88 86 LEU A O 1
ATOM 666 N N . GLN A 1 87 ? -18.498 -5.656 -20.456 1.00 80.25 87 GLN A N 1
ATOM 667 C CA . GLN A 1 87 ? -18.287 -6.693 -19.431 1.00 80.25 87 GLN A CA 1
ATOM 668 C C . GLN A 1 87 ? -16.828 -7.175 -19.363 1.00 80.25 87 GLN A C 1
ATOM 670 O O . GLN A 1 87 ? -16.297 -7.385 -18.278 1.00 80.25 87 GLN A O 1
ATOM 675 N N . LYS A 1 88 ? -16.153 -7.286 -20.514 1.00 79.06 88 LYS A N 1
ATOM 676 C CA . LYS A 1 88 ? -14.751 -7.720 -20.610 1.00 79.06 88 LYS A CA 1
ATOM 677 C C . LYS A 1 88 ? -13.753 -6.850 -19.833 1.00 79.06 88 LYS A C 1
ATOM 679 O O . LYS A 1 88 ? -12.669 -7.323 -19.541 1.00 79.06 88 LYS A O 1
ATOM 684 N N . TYR A 1 89 ? -14.103 -5.601 -19.520 1.00 74.38 89 TYR A N 1
ATOM 685 C CA . TYR A 1 89 ? -13.220 -4.671 -18.806 1.00 74.38 89 TYR A CA 1
ATOM 686 C C . TYR A 1 89 ? -13.354 -4.759 -17.284 1.00 74.38 89 TYR A C 1
ATOM 688 O O . TYR A 1 89 ? -12.479 -4.286 -16.571 1.00 74.38 89 TYR A O 1
ATOM 696 N N . VAL A 1 90 ? -14.446 -5.344 -16.786 1.00 73.94 90 VAL A N 1
ATOM 697 C CA . VAL A 1 90 ? -14.689 -5.535 -15.345 1.00 73.94 90 VAL A CA 1
ATOM 698 C C . VAL A 1 90 ? -14.594 -7.000 -14.921 1.00 73.94 90 VAL A C 1
ATOM 700 O O . VAL A 1 90 ? -14.646 -7.308 -13.735 1.00 73.94 90 VAL A O 1
ATOM 703 N N . PHE A 1 91 ? -14.476 -7.915 -15.883 1.00 71.75 91 PHE A N 1
ATOM 704 C CA . PHE A 1 91 ? -14.294 -9.332 -15.615 1.00 71.75 91 PHE A CA 1
ATOM 705 C C . PHE A 1 91 ? -12.843 -9.593 -15.206 1.00 71.75 91 PHE A C 1
ATOM 707 O O . PHE A 1 91 ? -11.922 -9.306 -15.964 1.00 71.75 91 PHE A O 1
ATOM 714 N N . ASN A 1 92 ? -12.640 -10.146 -14.014 1.00 71.69 92 ASN A N 1
ATOM 715 C CA . ASN A 1 92 ? -11.312 -10.392 -13.448 1.00 71.69 92 ASN A CA 1
ATOM 716 C C . ASN A 1 92 ? -10.776 -11.808 -13.726 1.00 71.69 92 ASN A C 1
ATOM 718 O O . ASN A 1 92 ? -9.697 -12.146 -13.255 1.00 71.69 92 ASN A O 1
ATOM 722 N N . GLY A 1 93 ? -11.520 -12.653 -14.451 1.00 66.19 93 GLY A N 1
ATOM 723 C CA . GLY A 1 93 ? -11.088 -14.016 -14.786 1.00 66.19 93 GLY A CA 1
ATOM 724 C C . GLY A 1 93 ? -10.993 -14.976 -13.596 1.00 66.19 93 GLY A C 1
ATOM 725 O O . GLY A 1 93 ? -10.628 -16.134 -13.795 1.00 66.19 93 GLY A O 1
ATOM 726 N N . HIS A 1 94 ? -11.334 -14.525 -12.385 1.00 61.78 94 HIS A N 1
ATOM 727 C CA . HIS A 1 94 ? -11.341 -15.360 -11.193 1.00 61.78 94 HIS A CA 1
ATOM 728 C C . HIS A 1 94 ? -12.624 -16.195 -11.162 1.00 61.78 94 HIS A C 1
ATOM 730 O O . HIS A 1 94 ? -13.721 -15.675 -11.371 1.00 61.78 94 HIS A O 1
ATOM 736 N N . LYS A 1 95 ? -12.454 -17.501 -10.959 1.00 53.31 95 LYS A N 1
ATOM 737 C CA . LYS A 1 95 ? -13.515 -18.508 -10.922 1.00 53.31 95 LYS A CA 1
ATOM 738 C C . LYS A 1 95 ? -14.024 -18.717 -9.503 1.00 53.31 95 LYS A C 1
ATOM 740 O O . LYS A 1 95 ? -13.170 -18.685 -8.589 1.00 53.31 95 LYS A O 1
#

Foldseek 3Di:
DPPVQQLVNCCVVPVDHSVVVVVVVVVVVVVCCVVCVVVVDDPCPCPPPVLQQVQLCVVVVVPDPDSRDNDDDPDDLDDDDQDPPPNVVNDPPDD

Radius of gyration: 20.11 Å; Cα contacts (8 Å, |Δi|>4): 44; chains: 1; bounding box: 42×26×50 Å

Sequence (95 aa):
MAYPARLSDLQDLFGRNETAISSISNAVLDHLYSTFHHLLQFDHARLTEATLSTYASAIHSKGAPLHTCVGFIDGTVRGTCRPVRLQKYVFNGHK

pLDDT: mean 86.06, std 12.48, range [41.72, 97.81]

Mean predicted aligned error: 9.4 Å

Organism: NCBI:txid1317066